Protein AF-A0A920BJ64-F1 (afdb_monomer_lite)

Foldseek 3Di:
DDPVVCVVQLCVLQVVLNQKTWDADPVRPDIWIAGSNSRTDDPVVVVVVVVVVCCVVPVDPPPDDD

pLDDT: mean 88.95, std 13.21, range [58.47, 98.56]

Sequence (66 aa):
MNQENLKDLIKSVVDSSADIGLAFDGDADRVFLIDETGMPLSGSITTAIVAKVSLINNRMQPLSIT

Radius of gyration: 15.88 Å; chains: 1; bounding box: 49×23×29 Å

Secondary structure (DSSP, 8-state):
--GGGGHHHHHHHHHHT-SEEEEE-TTSS-EEEEETTSPBPPHHHHHHHHHHHHHHHS--------

Structure (mmCIF, N/CA/C/O backbone):
data_AF-A0A920BJ64-F1
#
_entry.id   AF-A0A920BJ64-F1
#
loop_
_atom_site.group_PDB
_atom_site.id
_atom_site.type_symbol
_atom_site.label_atom_id
_atom_site.label_alt_id
_atom_site.label_comp_id
_atom_site.label_asym_id
_atom_site.label_entity_id
_atom_site.label_seq_id
_atom_site.pdbx_PDB_ins_code
_atom_site.Cartn_x
_atom_site.Cartn_y
_atom_site.Cartn_z
_atom_site.occupancy
_atom_site.B_iso_or_equiv
_atom_site.auth_seq_id
_atom_site.auth_comp_id
_atom_site.auth_asym_id
_atom_site.auth_atom_id
_atom_site.pdbx_PDB_model_num
ATOM 1 N N . MET A 1 1 ? -5.465 10.176 -5.325 1.00 59.59 1 MET A N 1
ATOM 2 C CA . MET A 1 1 ? -6.412 9.407 -4.497 1.00 59.59 1 MET A CA 1
ATOM 3 C C . MET A 1 1 ? -6.805 10.274 -3.313 1.00 59.59 1 MET A C 1
ATOM 5 O O . MET A 1 1 ? -5.904 10.815 -2.682 1.00 59.59 1 MET A O 1
ATOM 9 N N . ASN A 1 2 ? -8.095 10.473 -3.049 1.00 67.44 2 ASN A N 1
ATOM 10 C CA . ASN A 1 2 ? -8.538 11.119 -1.808 1.00 67.44 2 ASN A CA 1
ATOM 11 C C . ASN A 1 2 ? -8.666 10.041 -0.713 1.00 67.44 2 ASN A C 1
ATOM 13 O O . ASN A 1 2 ? -8.930 8.888 -1.052 1.00 67.44 2 ASN A O 1
ATOM 17 N N . GLN A 1 3 ? -8.509 10.379 0.574 1.00 68.69 3 GLN A N 1
ATOM 18 C CA . GLN A 1 3 ? -8.675 9.403 1.673 1.00 68.69 3 GLN A CA 1
ATOM 19 C C . GLN A 1 3 ? -10.038 8.699 1.618 1.00 68.69 3 GLN A C 1
ATOM 21 O O . GLN A 1 3 ? -10.138 7.514 1.924 1.00 68.69 3 GLN A O 1
ATOM 26 N N . GLU A 1 4 ? -11.065 9.407 1.144 1.00 84.44 4 GLU A N 1
ATOM 27 C CA . GLU A 1 4 ? -12.403 8.869 0.890 1.00 84.44 4 GLU A CA 1
ATOM 28 C C . GLU A 1 4 ? -12.398 7.599 0.025 1.00 84.44 4 GLU A C 1
ATOM 30 O O . GLU A 1 4 ? -13.189 6.697 0.275 1.00 84.44 4 GLU A O 1
ATOM 35 N N . ASN A 1 5 ? -11.489 7.479 -0.952 1.00 89.75 5 ASN A N 1
ATOM 36 C CA . ASN A 1 5 ? -11.460 6.331 -1.866 1.00 89.75 5 ASN A CA 1
ATOM 37 C C . ASN A 1 5 ? -10.865 5.061 -1.238 1.00 89.75 5 ASN A C 1
ATOM 39 O O . ASN A 1 5 ? -10.979 3.993 -1.828 1.00 89.75 5 ASN A O 1
ATOM 43 N N . LEU A 1 6 ? -10.219 5.164 -0.072 1.00 94.62 6 LEU A N 1
ATOM 44 C CA . LEU A 1 6 ? -9.589 4.029 0.611 1.00 94.62 6 LEU A CA 1
ATOM 45 C C . LEU A 1 6 ? -10.398 3.532 1.813 1.00 94.62 6 LEU A C 1
ATOM 47 O O . LEU A 1 6 ? -10.055 2.494 2.370 1.00 94.62 6 LEU A O 1
ATOM 51 N N . LYS A 1 7 ? -11.462 4.240 2.216 1.00 96.00 7 LYS A N 1
ATOM 52 C CA . LYS A 1 7 ? -12.230 3.935 3.435 1.00 96.00 7 LYS A CA 1
ATOM 53 C C . LYS A 1 7 ? -12.731 2.494 3.480 1.00 96.00 7 LYS A C 1
ATOM 55 O O . LYS A 1 7 ? -12.546 1.823 4.492 1.00 96.00 7 LYS A O 1
ATOM 60 N N . ASP A 1 8 ? -13.313 2.023 2.382 1.00 96.81 8 ASP A N 1
ATOM 61 C CA . ASP A 1 8 ? -13.878 0.674 2.315 1.00 96.81 8 ASP A CA 1
ATOM 62 C C . ASP A 1 8 ? -12.785 -0.398 2.351 1.00 96.81 8 ASP A C 1
ATOM 64 O O . ASP A 1 8 ? -12.929 -1.401 3.048 1.00 96.81 8 ASP A O 1
ATOM 68 N N . LEU A 1 9 ? -11.655 -0.157 1.674 1.00 97.38 9 LEU A N 1
ATOM 69 C CA . LEU A 1 9 ? -10.504 -1.058 1.723 1.00 97.38 9 LEU A CA 1
ATOM 70 C C . LEU A 1 9 ? -9.914 -1.128 3.136 1.00 97.38 9 LEU A C 1
ATOM 72 O O . LEU A 1 9 ? -9.705 -2.222 3.648 1.00 97.38 9 LEU A O 1
ATOM 76 N N . ILE A 1 10 ? -9.686 0.019 3.781 1.00 97.44 10 ILE A N 1
ATOM 77 C CA . ILE A 1 10 ? -9.152 0.093 5.149 1.00 97.44 10 ILE A CA 1
ATOM 78 C C . ILE A 1 10 ? -10.062 -0.672 6.111 1.00 97.44 10 ILE A C 1
ATOM 80 O O . ILE A 1 10 ? -9.589 -1.505 6.883 1.00 97.44 10 ILE A O 1
ATOM 84 N N . LYS A 1 11 ? -11.377 -0.438 6.026 1.00 97.94 11 LYS A N 1
ATOM 85 C CA . LYS A 1 11 ? -12.367 -1.156 6.830 1.00 97.94 11 LYS A CA 1
ATOM 86 C C . LYS A 1 11 ? -12.306 -2.661 6.580 1.00 97.94 11 LYS A C 1
ATOM 88 O O . LYS A 1 11 ? -12.280 -3.423 7.537 1.00 97.94 11 LYS A O 1
ATOM 93 N N . SER A 1 12 ? -12.237 -3.083 5.318 1.00 98.25 12 SER A N 1
ATOM 94 C CA . SER A 1 12 ? -12.145 -4.500 4.965 1.00 98.25 12 SER A CA 1
ATOM 95 C C . SER A 1 12 ? -10.892 -5.159 5.541 1.00 98.25 12 SER A C 1
ATOM 97 O O . SER A 1 12 ? -10.986 -6.284 6.022 1.00 98.25 12 SER A O 1
ATOM 99 N N . VAL A 1 13 ? -9.736 -4.489 5.504 1.00 98.56 13 VAL A N 1
ATOM 100 C CA . VAL A 1 13 ? -8.478 -5.028 6.051 1.00 98.56 13 VAL A CA 1
ATOM 101 C C . VAL A 1 13 ? -8.607 -5.266 7.553 1.00 98.56 13 VAL A C 1
ATOM 103 O O . VAL A 1 13 ? -8.380 -6.383 8.013 1.00 98.56 13 VAL A O 1
ATOM 106 N N . VAL A 1 14 ? -9.063 -4.257 8.299 1.00 98.38 14 VAL A N 1
ATOM 107 C CA . VAL A 1 14 ? -9.199 -4.341 9.760 1.00 98.38 14 VAL A CA 1
ATOM 108 C C . VAL A 1 14 ? -10.278 -5.350 10.168 1.00 98.38 14 VAL A C 1
ATOM 110 O O . VAL A 1 14 ? -10.029 -6.201 11.020 1.00 98.38 14 VAL A O 1
ATOM 113 N N . ASP A 1 15 ? -11.457 -5.311 9.534 1.00 98.56 15 ASP A N 1
ATOM 114 C CA . ASP A 1 15 ? -12.588 -6.188 9.874 1.00 98.56 15 ASP A CA 1
ATOM 115 C C . ASP A 1 15 ? -12.281 -7.669 9.581 1.00 98.56 15 ASP A C 1
ATOM 117 O O . ASP A 1 15 ? -12.781 -8.554 10.277 1.00 98.56 15 ASP A O 1
ATOM 121 N N . SER A 1 16 ? -11.457 -7.950 8.564 1.00 98.06 16 SER A N 1
ATOM 122 C CA . SER A 1 16 ? -11.045 -9.317 8.213 1.00 98.06 16 SER A CA 1
ATOM 123 C C . SER A 1 16 ? -9.737 -9.764 8.865 1.00 98.06 16 SER A C 1
ATOM 125 O O . SER A 1 16 ? -9.376 -10.931 8.722 1.00 98.06 16 SER A O 1
ATOM 127 N N . SER A 1 17 ? -9.042 -8.876 9.589 1.00 98.06 17 SER A N 1
ATOM 128 C CA . SER A 1 17 ? -7.677 -9.124 10.080 1.00 98.06 17 SER A CA 1
ATOM 129 C C . SER A 1 17 ? -6.733 -9.579 8.957 1.00 98.06 17 SER A C 1
ATOM 131 O O . SER A 1 17 ? -5.953 -10.514 9.130 1.00 98.06 17 SER A O 1
ATOM 133 N N . ALA A 1 18 ? -6.854 -8.958 7.780 1.00 98.44 18 ALA A N 1
ATOM 134 C CA . ALA A 1 18 ? -5.998 -9.260 6.640 1.00 98.44 18 ALA A CA 1
ATOM 135 C C . ALA A 1 18 ? -4.577 -8.729 6.861 1.00 98.44 18 ALA A C 1
ATOM 137 O O . ALA A 1 18 ? -4.390 -7.652 7.422 1.00 98.44 18 ALA A O 1
ATOM 138 N N . ASP A 1 19 ? -3.582 -9.446 6.336 1.00 98.31 19 ASP A N 1
ATOM 139 C CA . ASP A 1 19 ? -2.175 -9.041 6.446 1.00 98.31 19 ASP A CA 1
ATOM 140 C C . ASP A 1 19 ? -1.844 -7.795 5.604 1.00 98.31 19 ASP A C 1
ATOM 142 O O . ASP A 1 19 ? -0.904 -7.066 5.908 1.00 98.31 19 ASP A O 1
ATOM 146 N N . ILE A 1 20 ? -2.574 -7.569 4.503 1.00 97.44 20 ILE A N 1
ATOM 147 C CA . ILE A 1 20 ? -2.337 -6.444 3.592 1.00 97.44 20 ILE A CA 1
ATOM 148 C C . ILE A 1 20 ? -3.568 -6.123 2.737 1.00 97.44 20 ILE A C 1
ATOM 150 O O . ILE A 1 20 ? -4.299 -7.016 2.304 1.00 97.44 20 ILE A O 1
ATOM 154 N N . GLY A 1 21 ? -3.764 -4.839 2.437 1.00 97.75 21 GLY A N 1
ATOM 155 C CA . GLY A 1 21 ? -4.725 -4.343 1.453 1.00 97.75 21 GLY A CA 1
ATOM 156 C C . GLY A 1 21 ? -4.048 -3.748 0.218 1.00 97.75 21 GLY A C 1
ATOM 157 O O . GLY A 1 21 ? -3.016 -3.084 0.320 1.00 97.75 21 GLY A O 1
ATOM 158 N N . LEU A 1 22 ? -4.660 -3.952 -0.951 1.00 96.88 22 LEU 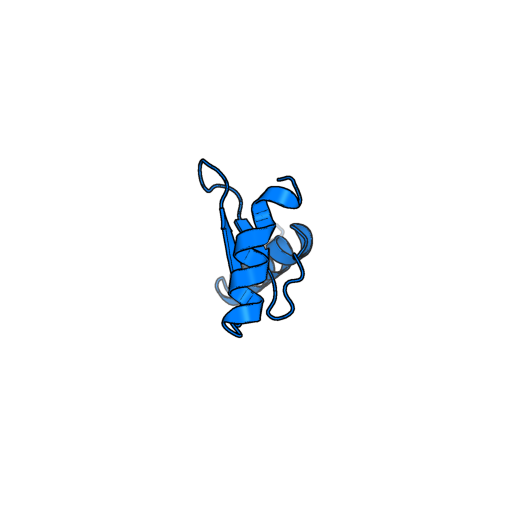A N 1
ATOM 159 C CA . LEU A 1 22 ? -4.199 -3.436 -2.241 1.00 96.88 22 LEU A CA 1
ATOM 160 C C . LEU A 1 22 ? -5.345 -2.706 -2.946 1.00 96.88 22 LEU A C 1
ATOM 162 O O . LEU A 1 22 ? -6.408 -3.287 -3.160 1.00 96.88 22 LEU A O 1
ATOM 166 N N . ALA A 1 23 ? -5.116 -1.459 -3.349 1.00 96.06 23 ALA A N 1
ATOM 167 C CA . ALA A 1 23 ? -5.988 -0.728 -4.266 1.00 96.06 23 ALA A CA 1
ATOM 168 C C . ALA A 1 23 ? -5.208 -0.294 -5.504 1.00 96.06 23 ALA A C 1
ATOM 170 O O . ALA A 1 23 ? -4.063 0.137 -5.393 1.00 96.06 23 ALA A O 1
ATOM 171 N N . PHE A 1 24 ? -5.857 -0.349 -6.661 1.00 94.31 24 PHE A N 1
ATOM 172 C CA . PHE A 1 24 ? -5.336 0.164 -7.923 1.00 94.31 24 PHE A CA 1
ATOM 173 C C . PHE A 1 24 ? -6.124 1.401 -8.348 1.00 94.31 24 PHE A C 1
ATOM 175 O O . PHE A 1 24 ? -7.257 1.608 -7.905 1.00 94.31 24 PHE A O 1
ATOM 182 N N . ASP A 1 25 ? -5.526 2.237 -9.185 1.00 92.19 25 ASP A N 1
ATOM 183 C CA . ASP A 1 25 ? -6.261 3.272 -9.901 1.00 92.19 25 ASP A CA 1
ATOM 184 C C . ASP A 1 25 ? -6.890 2.739 -11.203 1.00 92.19 25 ASP A C 1
ATOM 186 O O . ASP A 1 25 ? -6.897 1.537 -11.457 1.00 92.19 25 ASP A O 1
ATOM 190 N N . GLY A 1 26 ? -7.516 3.619 -11.992 1.00 93.00 26 GLY A N 1
ATOM 191 C CA . GLY A 1 26 ? -8.419 3.222 -13.080 1.00 93.00 26 GLY A CA 1
ATOM 192 C C . GLY A 1 26 ? -7.773 2.416 -14.213 1.00 93.00 26 GLY A C 1
ATOM 193 O O . GLY A 1 26 ? -8.439 1.564 -14.797 1.00 93.00 26 GLY A O 1
ATOM 194 N N . ASP A 1 27 ? -6.503 2.667 -14.517 1.00 96.69 27 ASP A N 1
ATOM 195 C CA . ASP A 1 27 ? -5.685 1.940 -15.497 1.00 96.69 27 ASP A CA 1
ATOM 196 C C . ASP A 1 27 ? -4.655 1.001 -14.845 1.00 96.69 27 ASP A C 1
ATOM 198 O O . ASP A 1 27 ? -3.927 0.301 -15.550 1.00 96.69 27 ASP A O 1
ATOM 202 N N . ALA A 1 28 ? -4.667 0.917 -13.511 1.00 93.62 28 ALA A N 1
ATOM 203 C CA . ALA A 1 28 ? -3.874 0.009 -12.693 1.00 93.62 28 ALA A CA 1
ATOM 204 C C . ALA A 1 28 ? -2.351 0.139 -12.863 1.00 93.62 28 ALA A C 1
ATOM 206 O O . ALA A 1 28 ? -1.615 -0.819 -12.609 1.00 93.62 28 ALA A O 1
ATOM 207 N N . ASP A 1 29 ? -1.861 1.321 -13.240 1.00 93.69 29 ASP A N 1
ATOM 208 C CA . ASP A 1 29 ? -0.426 1.610 -13.254 1.00 93.69 29 ASP A CA 1
ATOM 209 C C . ASP A 1 29 ? 0.094 2.041 -11.868 1.00 93.69 29 ASP A C 1
ATOM 211 O O . ASP A 1 29 ? 1.300 1.974 -11.597 1.00 93.69 29 ASP A O 1
ATOM 215 N N . ARG A 1 30 ? -0.814 2.402 -10.948 1.00 91.69 30 ARG A N 1
A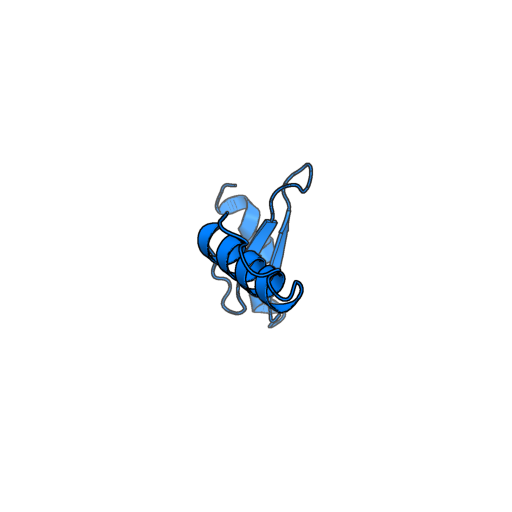TOM 216 C CA . ARG A 1 30 ? -0.511 2.716 -9.548 1.00 91.69 30 ARG A CA 1
ATOM 217 C C . ARG A 1 30 ? -1.171 1.731 -8.600 1.00 91.69 30 ARG A C 1
ATOM 219 O O . ARG A 1 30 ? -2.328 1.351 -8.753 1.00 91.69 30 ARG A O 1
ATOM 226 N N . VAL A 1 31 ? -0.436 1.403 -7.539 1.00 95.06 31 VAL A N 1
ATOM 227 C CA . VAL A 1 31 ? -0.922 0.600 -6.415 1.00 95.06 31 VAL A CA 1
ATOM 228 C C . VAL A 1 31 ? -0.781 1.370 -5.103 1.00 95.06 31 VAL A C 1
ATOM 230 O O . VAL A 1 31 ? 0.216 2.054 -4.864 1.00 95.06 31 VAL A O 1
ATOM 233 N N . PHE A 1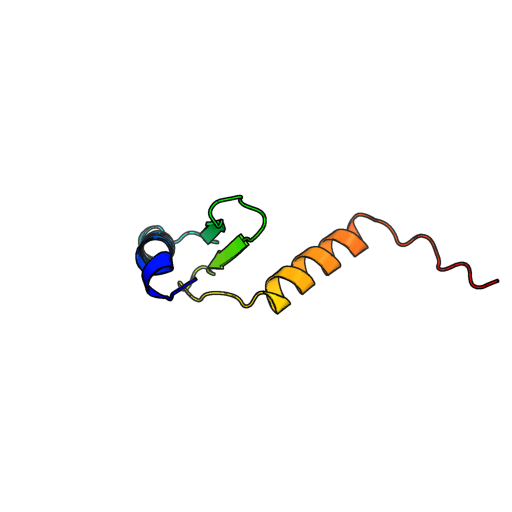 32 ? -1.788 1.245 -4.247 1.00 94.38 32 PHE A N 1
ATOM 234 C CA . PHE A 1 32 ? -1.842 1.796 -2.900 1.00 94.38 32 PHE A CA 1
ATOM 235 C C . PHE A 1 32 ? -1.907 0.635 -1.910 1.00 94.38 32 PHE A C 1
ATOM 237 O O . PHE A 1 32 ? -2.798 -0.212 -2.003 1.00 94.38 32 PHE A O 1
ATOM 244 N N . LEU A 1 33 ? -0.950 0.599 -0.986 1.00 96.69 33 LEU A N 1
ATOM 245 C CA . LEU A 1 33 ? -0.829 -0.441 0.033 1.00 96.69 33 LEU A CA 1
ATOM 246 C C . LEU A 1 33 ? -1.439 0.043 1.348 1.00 96.69 33 LEU A C 1
ATOM 248 O O . LEU A 1 33 ? -1.183 1.177 1.761 1.00 96.69 33 LEU A O 1
ATOM 252 N N . ILE A 1 34 ? -2.190 -0.832 2.009 1.00 97.31 34 ILE A N 1
ATOM 253 C CA . ILE A 1 34 ? -2.689 -0.660 3.376 1.00 97.31 34 ILE A CA 1
ATOM 254 C C . ILE A 1 34 ? -2.083 -1.778 4.226 1.00 97.31 34 ILE A C 1
ATOM 256 O O . ILE A 1 34 ? -2.148 -2.936 3.815 1.00 97.31 34 ILE A O 1
ATOM 260 N N . ASP A 1 35 ? -1.478 -1.445 5.362 1.00 97.50 35 ASP A N 1
ATOM 261 C CA . ASP A 1 35 ? -0.994 -2.453 6.313 1.00 97.50 35 ASP A CA 1
ATOM 262 C C . ASP A 1 35 ? -2.135 -3.062 7.146 1.00 97.50 35 ASP A C 1
ATOM 264 O O . ASP A 1 35 ? -3.285 -2.623 7.072 1.00 97.50 35 ASP A O 1
ATOM 268 N N . GLU A 1 36 ? -1.826 -4.072 7.953 1.00 98.38 36 GLU A N 1
ATOM 269 C CA . GLU A 1 36 ? -2.790 -4.814 8.770 1.00 98.38 36 GLU A CA 1
ATOM 270 C C . GLU A 1 36 ? -3.541 -3.941 9.791 1.00 98.38 36 GLU A C 1
ATOM 272 O O . GLU A 1 36 ? -4.630 -4.291 10.247 1.00 98.38 36 GLU A O 1
ATOM 277 N N . THR A 1 37 ? -2.982 -2.780 10.144 1.00 97.75 37 THR A N 1
ATOM 278 C CA . THR A 1 37 ? -3.598 -1.826 11.077 1.00 97.75 37 THR A CA 1
ATOM 279 C C . THR A 1 37 ? -4.552 -0.853 10.384 1.00 97.75 37 THR A C 1
ATOM 281 O O . THR A 1 37 ? -5.208 -0.043 11.044 1.00 97.75 37 THR A O 1
ATOM 284 N N . GLY A 1 38 ? -4.656 -0.929 9.055 1.00 96.88 38 GLY A N 1
ATOM 285 C CA . GLY A 1 38 ? -5.436 -0.004 8.246 1.00 96.88 38 GLY A CA 1
ATOM 286 C C . GLY A 1 38 ? -4.668 1.260 7.856 1.00 96.88 38 GLY A C 1
ATOM 287 O O . GLY A 1 38 ? -5.281 2.212 7.361 1.00 96.88 38 GLY A O 1
ATOM 288 N N . MET A 1 39 ? -3.347 1.308 8.062 1.00 96.44 39 MET A N 1
ATOM 289 C CA . MET A 1 39 ? -2.539 2.478 7.741 1.00 96.44 39 MET A CA 1
ATOM 290 C C . MET A 1 39 ? -2.081 2.444 6.274 1.00 96.44 39 MET A C 1
ATOM 292 O O . MET A 1 39 ? -1.474 1.468 5.826 1.00 96.44 39 MET A O 1
ATOM 296 N N . PRO A 1 40 ? -2.327 3.511 5.491 1.00 94.81 40 PRO A N 1
ATOM 297 C CA . PRO A 1 40 ? -1.793 3.603 4.141 1.00 94.81 40 PRO A CA 1
ATOM 298 C C . PRO A 1 40 ? -0.274 3.769 4.151 1.00 94.81 40 PRO A C 1
ATOM 300 O O . PRO A 1 40 ? 0.262 4.654 4.826 1.00 94.81 40 PRO A O 1
ATOM 303 N N . LEU A 1 41 ? 0.421 2.984 3.332 1.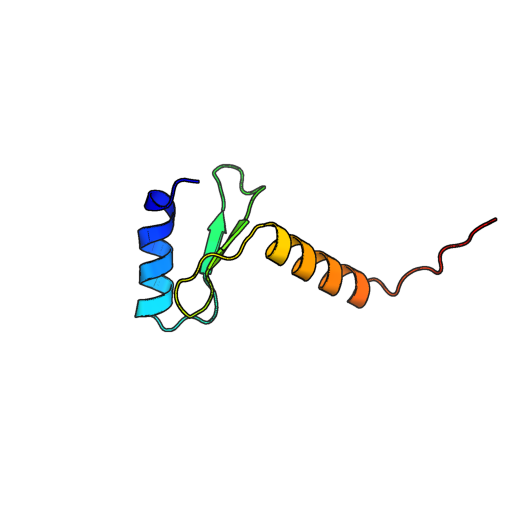00 94.88 41 LEU A N 1
ATOM 304 C CA . LEU A 1 41 ? 1.853 3.149 3.117 1.00 94.88 41 LEU A CA 1
ATOM 305 C C . LEU A 1 41 ? 2.126 4.190 2.031 1.00 94.88 41 LEU A C 1
ATOM 307 O O . LEU A 1 41 ? 1.401 4.326 1.044 1.00 94.88 41 LEU A O 1
ATOM 311 N N . SER A 1 42 ? 3.226 4.925 2.195 1.00 94.50 42 SER A N 1
ATOM 312 C CA . SER A 1 42 ? 3.666 5.877 1.175 1.00 94.50 42 SER A CA 1
ATOM 313 C C . SER A 1 42 ? 4.151 5.170 -0.097 1.00 94.50 42 SER A C 1
ATOM 315 O O . SER A 1 42 ? 4.686 4.056 -0.063 1.00 94.50 42 SER A O 1
ATOM 317 N N . GLY A 1 43 ? 4.065 5.870 -1.231 1.00 93.38 43 GLY A N 1
ATOM 318 C CA . GLY A 1 43 ? 4.652 5.401 -2.490 1.00 93.38 43 GLY A CA 1
ATOM 319 C C . GLY A 1 43 ? 6.158 5.132 -2.377 1.00 93.38 43 GLY A C 1
ATOM 320 O O . GLY A 1 43 ? 6.646 4.159 -2.936 1.00 93.38 43 GLY A O 1
ATOM 321 N N . SER A 1 44 ? 6.893 5.912 -1.577 1.00 96.44 44 SER A N 1
ATOM 322 C CA . SER A 1 44 ? 8.329 5.697 -1.350 1.00 96.44 44 SER A CA 1
ATOM 323 C C . SER A 1 44 ? 8.631 4.351 -0.686 1.00 96.44 44 SER A C 1
ATOM 325 O O . SER A 1 44 ? 9.589 3.684 -1.074 1.00 96.44 44 SER A O 1
ATOM 327 N N . ILE A 1 45 ? 7.808 3.926 0.281 1.00 95.88 45 ILE A N 1
ATOM 328 C CA . ILE A 1 45 ? 7.933 2.599 0.906 1.00 95.88 45 ILE A CA 1
ATOM 329 C C . ILE A 1 45 ? 7.652 1.508 -0.131 1.00 95.88 45 ILE A C 1
ATOM 331 O O . ILE A 1 45 ? 8.430 0.564 -0.248 1.00 95.88 45 ILE A O 1
ATOM 335 N N . THR A 1 46 ? 6.596 1.678 -0.931 1.00 94.75 46 THR A N 1
ATOM 336 C CA . THR A 1 46 ? 6.250 0.758 -2.028 1.00 94.75 46 THR A CA 1
ATOM 337 C C . THR A 1 46 ? 7.430 0.579 -2.990 1.00 94.75 46 THR A C 1
ATOM 339 O O . THR A 1 46 ? 7.864 -0.545 -3.247 1.00 94.75 46 THR A O 1
ATOM 342 N N . THR A 1 47 ? 8.029 1.683 -3.444 1.00 95.44 47 THR A N 1
ATOM 343 C CA . THR A 1 47 ? 9.216 1.674 -4.310 1.00 95.44 47 THR A CA 1
ATOM 344 C C . THR A 1 47 ? 10.405 0.982 -3.648 1.00 95.44 47 THR A C 1
ATOM 346 O O . THR A 1 47 ? 11.085 0.188 -4.295 1.00 95.44 47 THR A O 1
ATOM 349 N N . ALA A 1 48 ? 10.658 1.236 -2.361 1.00 96.56 48 ALA A N 1
ATOM 350 C CA . ALA A 1 48 ? 11.758 0.603 -1.636 1.00 96.56 48 ALA A CA 1
ATOM 351 C C . ALA A 1 48 ? 11.587 -0.923 -1.529 1.00 96.56 48 ALA A C 1
ATOM 353 O O . ALA A 1 48 ? 12.563 -1.658 -1.694 1.00 96.56 48 ALA A O 1
ATOM 354 N N . ILE A 1 49 ? 10.359 -1.409 -1.305 1.00 94.50 49 ILE A N 1
ATOM 355 C CA . ILE A 1 49 ? 10.043 -2.845 -1.280 1.00 94.50 49 ILE A CA 1
ATOM 356 C C . ILE A 1 49 ? 10.323 -3.466 -2.652 1.00 94.50 49 ILE A C 1
ATOM 358 O O . ILE A 1 49 ? 11.065 -4.447 -2.738 1.00 94.50 49 ILE A O 1
ATOM 362 N N . VAL A 1 50 ? 9.798 -2.868 -3.727 1.00 93.56 50 VAL A N 1
ATOM 363 C CA . VAL A 1 50 ? 10.011 -3.352 -5.102 1.00 93.56 50 VAL A CA 1
ATOM 364 C C . VAL A 1 50 ? 11.495 -3.353 -5.464 1.00 93.56 50 VAL A C 1
ATOM 366 O O . VAL A 1 50 ? 11.991 -4.348 -5.993 1.00 93.56 50 VAL A O 1
ATOM 369 N N . ALA A 1 51 ? 12.230 -2.286 -5.141 1.00 94.81 51 ALA A N 1
ATOM 370 C CA . ALA A 1 51 ? 13.668 -2.206 -5.376 1.00 94.81 51 ALA A CA 1
ATOM 371 C C . ALA A 1 51 ? 14.415 -3.320 -4.633 1.00 94.81 51 ALA A C 1
ATOM 373 O O . ALA A 1 51 ? 15.206 -4.040 -5.239 1.00 94.81 51 ALA A O 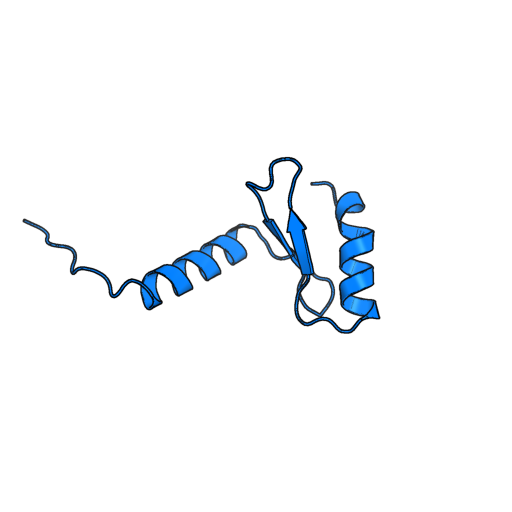1
ATOM 374 N N . LYS A 1 52 ? 14.121 -3.527 -3.343 1.00 94.62 52 LYS A N 1
ATOM 375 C CA . LYS A 1 52 ? 14.747 -4.585 -2.538 1.00 94.62 52 LYS A CA 1
ATOM 376 C C . LYS A 1 52 ? 14.507 -5.969 -3.142 1.00 94.62 52 LYS A C 1
ATOM 378 O O . LYS A 1 52 ? 15.458 -6.730 -3.303 1.00 94.62 52 LYS A O 1
ATOM 383 N N . VAL A 1 53 ? 13.263 -6.285 -3.500 1.00 93.06 53 VAL A N 1
ATOM 384 C CA . VAL A 1 53 ? 12.904 -7.565 -4.132 1.00 93.06 53 VAL A CA 1
ATOM 385 C C . VAL A 1 53 ? 13.595 -7.719 -5.488 1.00 93.06 53 VAL A C 1
ATOM 387 O O . VAL A 1 53 ? 14.157 -8.775 -5.770 1.00 93.06 53 VAL A O 1
ATOM 390 N N . SER A 1 54 ? 13.629 -6.661 -6.300 1.00 91.56 54 SER A N 1
ATOM 391 C CA . SER A 1 54 ? 14.281 -6.681 -7.615 1.00 91.56 54 SER A CA 1
ATOM 392 C C . SER A 1 54 ? 15.783 -6.948 -7.502 1.00 91.56 54 SER A C 1
ATOM 394 O O . SER A 1 54 ? 16.314 -7.759 -8.252 1.00 91.56 54 SER A O 1
ATOM 396 N N . LEU A 1 55 ? 16.464 -6.332 -6.530 1.00 89.56 55 LEU A N 1
ATOM 397 C CA . LEU A 1 55 ? 17.896 -6.540 -6.283 1.00 89.56 55 LEU A CA 1
ATOM 398 C C . LEU A 1 55 ? 18.211 -7.956 -5.777 1.00 89.56 55 LEU A C 1
ATOM 400 O O . LEU A 1 55 ? 19.252 -8.513 -6.122 1.00 89.56 55 LEU A O 1
ATOM 404 N N . ILE A 1 56 ? 17.323 -8.546 -4.968 1.00 85.44 56 ILE A N 1
ATOM 405 C CA . ILE A 1 56 ? 17.468 -9.925 -4.472 1.00 85.44 56 ILE A CA 1
ATOM 406 C C . ILE A 1 56 ? 17.261 -10.930 -5.609 1.00 85.44 56 ILE A C 1
ATOM 408 O O . ILE A 1 56 ? 18.051 -11.863 -5.762 1.00 85.44 56 ILE A O 1
ATOM 412 N N . ASN A 1 57 ? 16.215 -10.734 -6.413 1.00 77.38 57 ASN A N 1
ATOM 413 C CA . ASN A 1 57 ? 15.850 -11.657 -7.486 1.00 77.38 57 ASN A CA 1
ATOM 414 C C . ASN A 1 57 ? 16.799 -11.570 -8.684 1.00 77.38 57 ASN A C 1
ATOM 416 O O . ASN A 1 57 ? 16.982 -12.549 -9.403 1.00 77.38 57 ASN A O 1
ATOM 420 N N . ASN A 1 58 ? 17.423 -10.414 -8.886 1.00 65.19 58 ASN A N 1
ATOM 421 C CA . ASN A 1 58 ? 18.265 -10.135 -10.032 1.00 65.19 58 ASN A CA 1
ATOM 422 C C . ASN A 1 58 ? 19.712 -9.956 -9.565 1.00 65.19 58 ASN A C 1
ATOM 424 O O . ASN A 1 58 ? 20.202 -8.830 -9.619 1.00 65.19 58 ASN A O 1
ATOM 428 N N . ARG A 1 59 ? 20.362 -11.040 -9.067 1.00 62.12 59 ARG A N 1
ATOM 429 C CA . ARG A 1 59 ? 21.785 -11.064 -8.636 1.00 62.12 59 ARG A CA 1
ATOM 430 C C . ARG A 1 59 ? 22.559 -10.047 -9.464 1.00 62.12 59 ARG A C 1
ATOM 432 O O . ARG A 1 59 ? 22.780 -10.286 -10.649 1.00 62.12 59 ARG A O 1
ATOM 439 N N . MET A 1 60 ? 22.863 -8.906 -8.846 1.00 58.47 60 MET A N 1
ATOM 440 C CA . MET A 1 60 ? 23.357 -7.722 -9.539 1.00 58.47 60 MET A CA 1
ATOM 441 C C . MET A 1 60 ? 24.488 -8.135 -10.476 1.00 58.47 60 MET A C 1
ATOM 443 O O . MET A 1 60 ? 25.521 -8.617 -10.009 1.00 58.47 60 MET A O 1
ATOM 447 N N . GLN A 1 61 ? 24.278 -7.987 -11.787 1.00 60.53 61 GLN A N 1
ATOM 448 C CA . GLN A 1 61 ? 25.385 -8.027 -12.738 1.00 60.53 61 GLN A CA 1
ATOM 449 C C . GLN A 1 61 ? 26.401 -7.002 -12.214 1.00 60.53 61 GLN A C 1
ATOM 451 O O . GLN A 1 61 ? 26.000 -5.859 -11.960 1.00 60.53 61 GLN A O 1
ATOM 456 N N . PRO A 1 62 ? 27.661 -7.387 -11.944 1.00 58.62 62 PRO A N 1
ATOM 457 C CA . PRO A 1 62 ? 28.628 -6.448 -11.406 1.00 58.62 62 PRO A CA 1
ATOM 458 C C . PRO A 1 62 ? 28.711 -5.245 -12.344 1.00 58.62 62 PRO A C 1
ATOM 460 O O . PRO A 1 62 ? 28.788 -5.404 -13.563 1.00 58.62 62 PRO A O 1
ATOM 463 N N . LEU A 1 63 ? 28.635 -4.044 -11.767 1.00 62.06 63 LEU A N 1
ATOM 464 C CA . LEU A 1 63 ? 28.733 -2.799 -12.515 1.00 62.06 63 LEU A CA 1
ATOM 465 C C . LEU A 1 63 ? 30.124 -2.768 -13.167 1.00 62.06 63 LEU A C 1
ATOM 467 O O . LEU A 1 63 ? 31.124 -2.534 -12.490 1.00 62.06 63 LEU A O 1
ATOM 471 N N . SER A 1 64 ? 30.200 -3.078 -14.461 1.00 62.59 64 SER A N 1
ATOM 472 C CA . SER A 1 64 ? 31.453 -3.028 -15.209 1.00 62.59 64 SER A CA 1
ATOM 473 C C . SER A 1 64 ? 31.731 -1.569 -15.544 1.00 62.59 64 SER A C 1
ATOM 475 O O . SER A 1 64 ? 31.189 -1.026 -16.503 1.00 62.59 64 SER A O 1
ATOM 477 N N . ILE A 1 65 ? 32.527 -0.918 -14.702 1.00 60.62 65 ILE A N 1
ATOM 478 C CA . ILE A 1 65 ? 33.074 0.409 -14.975 1.00 60.62 65 ILE A CA 1
ATOM 479 C C . ILE A 1 65 ? 34.314 0.178 -15.848 1.00 60.62 65 ILE A C 1
ATOM 481 O O . ILE A 1 65 ? 35.303 -0.376 -15.371 1.00 60.62 65 ILE A O 1
ATOM 485 N N . THR A 1 66 ? 34.219 0.493 -17.139 1.00 59.12 66 THR A N 1
ATOM 4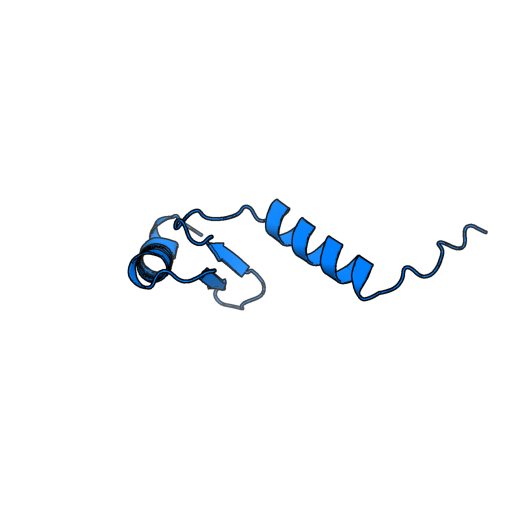86 C CA . THR A 1 66 ? 35.361 0.609 -18.064 1.00 59.12 66 THR A CA 1
ATOM 487 C C . THR A 1 66 ? 35.613 2.079 -18.334 1.00 59.12 66 THR A C 1
ATOM 489 O O . THR A 1 66 ? 34.607 2.815 -18.455 1.00 59.12 66 THR A O 1
#